Protein AF-A6DU16-F1 (afdb_monomer_lite)

Structure (mmCIF, N/CA/C/O backbone):
data_AF-A6DU16-F1
#
_entry.id   AF-A6DU16-F1
#
loop_
_atom_site.group_PDB
_atom_site.id
_atom_site.type_symbol
_atom_site.label_atom_id
_atom_site.label_alt_id
_atom_site.label_comp_id
_atom_site.label_asym_id
_atom_site.label_entity_id
_atom_site.label_seq_id
_atom_site.pdbx_PDB_ins_code
_atom_site.Cartn_x
_atom_site.Cartn_y
_atom_site.Cartn_z
_atom_site.occupancy
_atom_site.B_iso_or_equiv
_atom_site.auth_seq_id
_atom_site.auth_comp_id
_atom_site.auth_asym_id
_atom_site.auth_atom_id
_atom_site.pdbx_PDB_model_num
ATOM 1 N N . MET A 1 1 ? 32.401 -0.739 -15.423 1.00 53.38 1 MET A N 1
ATOM 2 C CA . MET A 1 1 ? 31.857 -2.117 -15.363 1.00 53.38 1 MET A CA 1
ATOM 3 C C . MET A 1 1 ? 31.224 -2.315 -13.993 1.00 53.38 1 MET A C 1
ATOM 5 O O . MET A 1 1 ? 31.842 -2.840 -13.084 1.00 53.38 1 MET A O 1
ATOM 9 N N . ASN A 1 2 ? 30.027 -1.773 -13.826 1.00 48.50 2 ASN A N 1
ATOM 10 C CA . ASN A 1 2 ? 29.313 -1.629 -12.552 1.00 48.50 2 ASN A CA 1
ATOM 11 C C . ASN A 1 2 ? 27.794 -1.776 -12.752 1.00 48.50 2 ASN A C 1
ATOM 13 O O . ASN A 1 2 ? 27.020 -1.659 -11.810 1.00 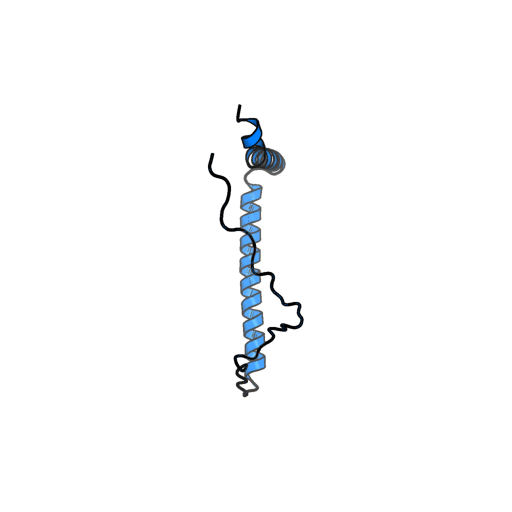48.50 2 ASN A O 1
ATOM 17 N N . THR A 1 3 ? 27.367 -2.093 -13.975 1.00 61.97 3 THR A N 1
ATOM 18 C CA . THR A 1 3 ? 25.968 -2.335 -14.312 1.00 61.97 3 THR A CA 1
ATOM 19 C C . THR A 1 3 ? 25.468 -3.635 -13.675 1.00 61.97 3 THR A C 1
ATOM 21 O O . THR A 1 3 ? 24.349 -3.671 -13.192 1.00 61.97 3 THR A O 1
ATOM 24 N N . THR A 1 4 ? 26.306 -4.670 -13.561 1.00 60.78 4 THR A N 1
ATOM 25 C CA . THR A 1 4 ? 25.942 -5.990 -13.006 1.00 60.78 4 THR A CA 1
ATOM 26 C C . THR A 1 4 ? 25.573 -5.987 -11.519 1.00 60.78 4 THR A C 1
ATOM 28 O O . THR A 1 4 ? 24.707 -6.758 -11.127 1.00 60.78 4 THR A O 1
ATOM 31 N N . LEU A 1 5 ? 26.155 -5.108 -10.694 1.00 62.31 5 LEU A N 1
ATOM 32 C CA . LEU A 1 5 ? 25.794 -5.000 -9.269 1.00 62.31 5 LEU A CA 1
ATOM 33 C C . LEU A 1 5 ? 24.516 -4.182 -9.042 1.00 62.31 5 LEU A C 1
ATOM 35 O O . LEU A 1 5 ? 23.770 -4.465 -8.110 1.00 62.31 5 LEU A O 1
ATOM 39 N N . ALA A 1 6 ? 24.235 -3.200 -9.905 1.00 62.38 6 ALA A N 1
ATOM 40 C CA . ALA A 1 6 ? 23.017 -2.399 -9.813 1.00 62.38 6 ALA A CA 1
ATOM 41 C C . ALA A 1 6 ? 21.750 -3.219 -10.115 1.00 62.38 6 ALA A C 1
ATOM 43 O O . ALA A 1 6 ? 20.686 -2.872 -9.615 1.00 62.38 6 ALA A O 1
ATOM 44 N N . PHE A 1 7 ? 21.854 -4.312 -10.884 1.00 62.69 7 PHE A N 1
ATOM 45 C CA . PHE A 1 7 ? 20.723 -5.190 -11.214 1.00 62.69 7 PHE A CA 1
ATOM 46 C C . PHE A 1 7 ? 20.270 -6.112 -10.067 1.00 62.69 7 PHE A C 1
ATOM 48 O O . PHE A 1 7 ? 19.114 -6.518 -10.068 1.00 62.69 7 PHE A O 1
ATOM 55 N N . LEU A 1 8 ? 21.106 -6.379 -9.055 1.00 67.69 8 LEU A N 1
ATOM 56 C CA . LEU A 1 8 ? 20.860 -7.407 -8.024 1.00 67.69 8 LEU A CA 1
ATOM 57 C C . LEU A 1 8 ? 19.964 -6.978 -6.843 1.00 67.69 8 LEU A C 1
ATOM 59 O O . LEU A 1 8 ? 20.040 -7.557 -5.763 1.00 67.69 8 LEU A O 1
ATOM 63 N N . GLY A 1 9 ? 19.094 -5.983 -7.005 1.00 75.69 9 GLY A N 1
ATOM 64 C CA . GLY A 1 9 ? 18.178 -5.635 -5.914 1.00 75.69 9 GLY A CA 1
ATOM 65 C C . GLY A 1 9 ? 16.973 -4.832 -6.355 1.00 75.69 9 GLY A C 1
ATOM 66 O O . GLY A 1 9 ? 15.843 -5.300 -6.285 1.00 75.69 9 GLY A O 1
ATOM 67 N N . THR A 1 10 ? 17.195 -3.614 -6.832 1.00 87.50 10 THR A N 1
ATOM 68 C CA . THR A 1 10 ? 16.101 -2.682 -7.136 1.00 87.50 10 THR A CA 1
ATOM 69 C C . THR A 1 10 ? 15.506 -2.853 -8.539 1.00 87.50 10 THR A C 1
ATOM 71 O O . THR A 1 10 ? 14.279 -2.845 -8.653 1.00 87.50 10 THR A O 1
ATOM 74 N N . PRO A 1 11 ? 16.299 -3.028 -9.617 1.00 88.88 11 PRO A N 1
ATOM 75 C CA . PRO A 1 11 ? 15.759 -3.097 -10.977 1.00 88.88 11 PRO A CA 1
ATOM 76 C C . PRO A 1 11 ? 14.901 -4.333 -11.223 1.00 88.88 11 PRO A C 1
ATOM 78 O O . PRO A 1 11 ? 13.869 -4.230 -11.878 1.00 88.88 11 PRO A O 1
ATOM 81 N N . GLU A 1 12 ? 15.293 -5.484 -10.677 1.00 87.44 12 GLU A N 1
ATOM 82 C CA . GLU A 1 12 ? 14.553 -6.735 -10.854 1.00 87.44 12 GLU A CA 1
ATOM 83 C C . GLU A 1 12 ? 13.190 -6.684 -10.155 1.00 87.44 12 GLU A C 1
ATOM 85 O O . GLU A 1 12 ? 12.168 -7.017 -10.757 1.00 87.44 12 GLU A O 1
ATOM 90 N N . ILE A 1 13 ? 13.138 -6.124 -8.940 1.00 91.38 13 ILE A N 1
ATOM 91 C CA . ILE A 1 13 ? 11.876 -5.855 -8.239 1.00 91.38 13 ILE A CA 1
ATOM 92 C C . ILE A 1 13 ? 11.002 -4.893 -9.050 1.00 91.38 13 ILE A C 1
ATOM 94 O O . ILE A 1 13 ? 9.808 -5.143 -9.208 1.00 91.38 13 ILE A O 1
ATOM 98 N N . ILE A 1 14 ? 11.572 -3.817 -9.601 1.00 92.75 14 ILE A N 1
ATOM 99 C CA . ILE A 1 14 ? 10.825 -2.877 -10.450 1.00 92.75 14 ILE A CA 1
ATOM 100 C C . ILE A 1 14 ? 10.263 -3.591 -11.685 1.00 92.75 14 ILE A C 1
ATOM 102 O O . ILE A 1 14 ? 9.099 -3.383 -12.018 1.00 92.75 14 ILE A O 1
ATOM 106 N N . MET A 1 15 ? 11.041 -4.464 -12.329 1.00 93.00 15 MET A N 1
ATOM 107 C CA . MET A 1 15 ? 10.601 -5.224 -13.501 1.00 93.00 15 MET A CA 1
ATOM 108 C C . MET A 1 15 ? 9.416 -6.143 -13.167 1.00 93.00 15 MET A C 1
ATOM 110 O O . MET A 1 15 ? 8.424 -6.166 -13.899 1.00 93.00 15 MET A O 1
ATOM 114 N N . ILE A 1 16 ? 9.477 -6.840 -12.026 1.00 93.12 16 ILE A N 1
ATOM 115 C CA . ILE A 1 16 ? 8.387 -7.696 -11.531 1.00 93.12 16 ILE A CA 1
ATOM 116 C C . ILE A 1 16 ? 7.147 -6.857 -11.216 1.00 93.12 16 ILE A C 1
ATOM 118 O O . ILE A 1 16 ? 6.044 -7.201 -11.641 1.00 93.12 16 ILE A O 1
ATOM 122 N N . VAL A 1 17 ? 7.313 -5.734 -10.513 1.00 93.44 17 VAL A N 1
ATOM 123 C CA . VAL A 1 17 ? 6.208 -4.820 -10.201 1.00 93.44 17 VAL A CA 1
ATOM 124 C C . VAL A 1 17 ? 5.561 -4.322 -11.489 1.00 93.44 17 VAL A C 1
ATOM 126 O O . VAL A 1 17 ? 4.341 -4.376 -11.600 1.00 93.44 17 VAL A O 1
ATOM 129 N N . VAL A 1 18 ? 6.338 -3.910 -12.491 1.00 94.94 18 VAL A N 1
ATOM 130 C CA . VAL A 1 18 ? 5.806 -3.480 -13.791 1.00 94.94 18 VAL A CA 1
ATOM 131 C C . VAL A 1 18 ? 5.037 -4.613 -14.477 1.00 94.94 18 VAL A C 1
ATOM 133 O O . VAL A 1 18 ? 3.923 -4.376 -14.938 1.00 94.94 18 VAL A O 1
ATOM 136 N N . ALA A 1 19 ? 5.556 -5.844 -14.492 1.00 95.06 19 ALA A N 1
ATOM 137 C CA . ALA A 1 19 ? 4.853 -6.991 -15.073 1.00 95.06 19 ALA A CA 1
ATOM 138 C C . ALA A 1 19 ? 3.501 -7.258 -14.380 1.00 95.06 19 ALA A C 1
ATOM 140 O O . ALA A 1 19 ? 2.471 -7.402 -15.040 1.00 95.06 19 ALA A O 1
ATOM 141 N N . VAL A 1 20 ? 3.475 -7.236 -13.045 1.00 95.31 20 VAL A N 1
ATOM 142 C CA . VAL A 1 20 ? 2.250 -7.374 -12.240 1.00 95.31 20 VAL A CA 1
ATOM 143 C C . VAL A 1 20 ? 1.287 -6.211 -12.505 1.00 95.31 20 VAL A C 1
ATOM 145 O O . VAL A 1 20 ? 0.082 -6.417 -12.657 1.00 95.31 20 VAL A O 1
ATOM 148 N N . LEU A 1 21 ? 1.800 -4.985 -12.620 1.00 94.94 21 LEU A N 1
ATOM 149 C CA . LEU A 1 21 ? 1.010 -3.797 -12.937 1.00 94.94 21 LEU A CA 1
ATOM 150 C C . LEU A 1 21 ? 0.435 -3.816 -14.354 1.00 94.94 21 LEU A C 1
ATOM 152 O O . LEU A 1 21 ? -0.603 -3.199 -14.563 1.00 94.94 21 LEU A O 1
ATOM 156 N N . LEU A 1 22 ? 1.051 -4.501 -15.317 1.00 95.25 22 LEU A N 1
ATOM 157 C CA . LEU A 1 22 ? 0.466 -4.675 -16.649 1.00 95.25 22 LEU A CA 1
ATOM 158 C C . LEU A 1 22 ? -0.720 -5.647 -16.619 1.00 95.25 22 LEU A C 1
ATOM 160 O O . LEU A 1 22 ? -1.725 -5.394 -17.276 1.00 95.25 22 LEU A O 1
ATOM 164 N N . ILE A 1 23 ? -0.631 -6.716 -15.822 1.00 95.44 23 ILE A N 1
ATOM 165 C CA . ILE A 1 23 ? -1.703 -7.714 -15.686 1.00 95.44 23 ILE A CA 1
ATOM 166 C C . ILE A 1 23 ? -2.884 -7.143 -14.893 1.00 95.44 23 ILE A C 1
ATOM 168 O O . ILE A 1 23 ? -4.033 -7.227 -15.323 1.00 95.44 23 ILE A O 1
ATOM 172 N N . PHE A 1 24 ? -2.615 -6.553 -13.727 1.00 94.00 24 PHE A N 1
ATOM 173 C CA . PHE A 1 24 ? -3.664 -6.064 -12.829 1.00 94.00 24 PHE A CA 1
ATOM 174 C C . PHE A 1 24 ? -4.034 -4.595 -13.069 1.00 94.00 24 PHE A C 1
ATOM 176 O O . PHE A 1 24 ? -5.145 -4.174 -12.749 1.00 94.00 24 PHE A O 1
ATOM 183 N N . GLY A 1 25 ? -3.137 -3.797 -13.638 1.00 93.19 25 GLY A N 1
ATOM 184 C CA . GLY A 1 25 ? -3.312 -2.362 -13.850 1.00 93.19 25 GLY A CA 1
ATOM 185 C C . GLY A 1 25 ? -2.810 -1.497 -12.677 1.00 93.19 25 GLY A C 1
ATOM 186 O O . GLY A 1 25 ? -2.991 -1.851 -11.506 1.00 93.19 25 GLY A O 1
ATOM 187 N N . PRO A 1 26 ? -2.288 -0.281 -12.947 1.00 92.25 26 PRO A N 1
ATOM 188 C CA . PRO A 1 26 ? -1.755 0.630 -11.924 1.00 92.25 26 PRO A CA 1
ATOM 189 C C . PRO A 1 26 ? -2.810 1.139 -10.939 1.00 92.25 26 PRO A C 1
ATOM 191 O O . PRO A 1 26 ? -2.477 1.582 -9.845 1.00 92.25 26 PRO A O 1
ATOM 194 N N . LYS A 1 27 ? -4.097 1.065 -11.298 1.00 94.12 27 LYS A N 1
ATOM 195 C CA . LYS A 1 27 ? -5.203 1.478 -10.424 1.00 94.12 27 LYS A CA 1
ATOM 196 C C . LYS A 1 27 ? -5.558 0.426 -9.368 1.00 94.12 27 LYS A C 1
ATOM 198 O O . LYS A 1 27 ? -6.146 0.793 -8.354 1.00 94.12 27 LYS A O 1
ATOM 203 N N . LYS A 1 28 ? -5.210 -0.855 -9.564 1.00 92.81 28 LYS A N 1
ATOM 204 C CA . LYS A 1 28 ? -5.595 -1.926 -8.629 1.00 92.81 28 LYS A CA 1
ATOM 205 C C . LYS A 1 28 ? -4.781 -1.909 -7.344 1.00 92.81 28 LYS A C 1
ATOM 207 O O . LYS A 1 28 ? -5.380 -1.969 -6.280 1.00 92.81 28 LYS A O 1
ATOM 212 N N . ILE A 1 29 ? -3.466 -1.719 -7.410 1.00 93.25 29 ILE A N 1
ATOM 213 C CA . ILE A 1 29 ? -2.614 -1.626 -6.211 1.00 93.25 29 ILE A CA 1
ATOM 214 C C . ILE A 1 29 ? -3.092 -0.550 -5.212 1.00 93.25 29 ILE A C 1
ATOM 216 O O . ILE A 1 29 ? -3.342 -0.899 -4.057 1.00 93.25 29 ILE A O 1
ATOM 220 N N . PRO A 1 30 ? -3.307 0.727 -5.599 1.00 91.31 30 PRO A N 1
ATOM 221 C CA . PRO A 1 30 ? -3.788 1.741 -4.662 1.00 91.31 30 PRO A CA 1
ATOM 222 C C . PRO A 1 30 ? -5.227 1.481 -4.207 1.00 91.31 30 PRO A C 1
ATOM 224 O O . PRO A 1 30 ? -5.582 1.829 -3.083 1.00 91.31 30 PRO A O 1
ATOM 227 N 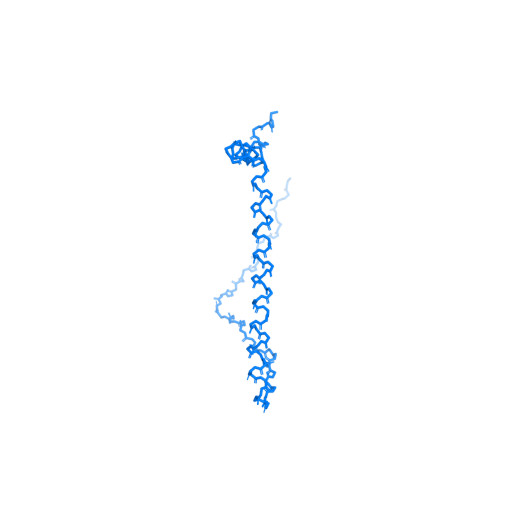N . GLN A 1 31 ? -6.063 0.859 -5.044 1.00 94.69 31 GLN A N 1
ATOM 228 C CA . GLN A 1 31 ? -7.419 0.470 -4.662 1.00 94.69 31 GLN A CA 1
ATOM 229 C C . GLN A 1 31 ? -7.403 -0.605 -3.562 1.00 94.69 31 GLN A C 1
ATOM 231 O O . GLN A 1 31 ? -8.089 -0.435 -2.554 1.00 94.69 31 GLN A O 1
ATOM 236 N N . LEU A 1 32 ? -6.581 -1.649 -3.719 1.00 94.75 32 LEU A N 1
ATOM 237 C CA . LEU A 1 32 ? -6.387 -2.713 -2.729 1.00 94.75 32 LEU A CA 1
ATOM 238 C C . LEU A 1 32 ? -5.762 -2.173 -1.438 1.00 94.75 32 LEU A C 1
ATOM 240 O O . LEU A 1 32 ? -6.223 -2.495 -0.346 1.00 94.75 32 LEU A O 1
ATOM 244 N N . ALA A 1 33 ? -4.753 -1.304 -1.543 1.00 95.38 33 ALA A N 1
ATOM 245 C CA . ALA A 1 33 ? -4.135 -0.678 -0.377 1.00 95.38 33 ALA A CA 1
ATOM 246 C C . ALA A 1 33 ? -5.145 0.169 0.417 1.00 95.38 33 ALA A C 1
ATOM 248 O O . ALA A 1 33 ? -5.177 0.108 1.645 1.00 95.38 33 ALA A O 1
ATOM 249 N N . ARG A 1 34 ? -6.016 0.921 -0.273 1.00 96.69 34 ARG A N 1
ATOM 250 C CA . ARG A 1 34 ? -7.080 1.705 0.373 1.00 96.69 34 ARG A CA 1
ATOM 251 C C . ARG A 1 34 ? -8.114 0.816 1.062 1.00 96.69 34 ARG A C 1
ATOM 253 O O . ARG A 1 34 ? -8.505 1.139 2.180 1.00 96.69 34 ARG A O 1
ATOM 260 N N . SER A 1 35 ? -8.562 -0.275 0.436 1.00 96.25 35 SER A N 1
ATOM 261 C CA . SER A 1 35 ? -9.527 -1.189 1.068 1.00 96.25 35 SER A CA 1
ATOM 262 C C . SER A 1 35 ? -8.918 -1.926 2.260 1.00 96.25 35 SER A C 1
ATOM 264 O O . SER A 1 35 ? -9.550 -2.002 3.308 1.00 96.25 35 SER A O 1
ATOM 266 N N . LEU A 1 36 ? -7.674 -2.395 2.136 1.00 97.50 36 LEU A N 1
ATOM 267 C CA . LEU A 1 36 ? -6.953 -3.050 3.227 1.00 97.50 36 LEU A CA 1
ATOM 268 C C . LEU A 1 36 ? -6.676 -2.081 4.384 1.00 97.50 36 LEU A C 1
ATOM 270 O O . LEU A 1 36 ? -6.790 -2.460 5.544 1.00 97.50 36 LEU A O 1
ATOM 274 N N . GLY A 1 37 ? -6.360 -0.819 4.083 1.00 96.44 37 GLY A N 1
ATOM 275 C CA . GLY A 1 37 ? -6.160 0.221 5.092 1.00 96.44 37 GLY A CA 1
ATOM 276 C C . GLY A 1 37 ? -7.430 0.530 5.885 1.00 96.44 37 GLY A C 1
ATOM 277 O O . GLY A 1 37 ? -7.366 0.655 7.107 1.00 96.44 37 GLY A O 1
ATOM 278 N N . LYS A 1 38 ? -8.586 0.597 5.211 1.00 97.31 38 LYS A N 1
ATOM 279 C CA . LYS A 1 38 ? -9.891 0.731 5.879 1.00 97.31 38 LYS A CA 1
ATOM 280 C C . LYS A 1 38 ? -10.189 -0.474 6.765 1.0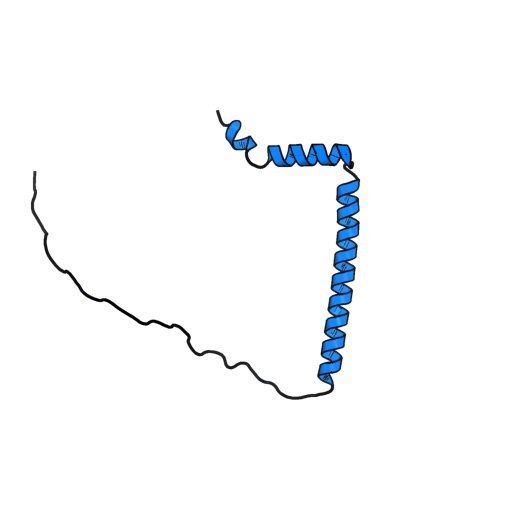0 97.31 38 LYS A C 1
ATOM 282 O O . LYS A 1 38 ? -10.447 -0.289 7.947 1.00 97.31 38 LYS A O 1
ATOM 287 N N . ALA A 1 39 ? -10.025 -1.685 6.230 1.00 97.38 39 ALA A N 1
ATOM 288 C CA . ALA A 1 39 ? -10.220 -2.917 6.990 1.00 97.38 39 ALA A CA 1
ATOM 289 C C . ALA A 1 39 ? -9.313 -2.979 8.229 1.00 97.38 39 ALA A C 1
ATOM 291 O O . ALA A 1 39 ? -9.779 -3.305 9.312 1.00 97.38 39 ALA A O 1
ATOM 292 N N . LYS A 1 40 ? -8.031 -2.601 8.107 1.00 97.50 40 LYS A N 1
ATOM 293 C CA . LYS A 1 40 ? -7.100 -2.541 9.244 1.00 97.50 40 LYS A CA 1
ATOM 294 C C . LYS A 1 40 ? -7.543 -1.523 10.299 1.00 97.50 40 LYS A C 1
ATOM 296 O O . LYS A 1 40 ? -7.401 -1.790 11.487 1.00 97.50 40 LYS A O 1
ATOM 301 N N . ARG A 1 41 ? -8.046 -0.357 9.880 1.00 96.94 41 ARG A N 1
ATOM 302 C CA . ARG A 1 41 ? -8.547 0.676 10.796 1.00 96.94 41 ARG A CA 1
ATOM 303 C C . ARG A 1 41 ? -9.767 0.182 11.568 1.00 96.94 41 ARG A C 1
ATOM 305 O O . ARG A 1 41 ? -9.745 0.241 12.788 1.00 96.94 41 ARG A O 1
ATOM 312 N N . GLU A 1 42 ? -10.773 -0.328 10.863 1.00 97.19 42 GLU A N 1
ATOM 313 C CA . GLU A 1 42 ? -12.001 -0.859 11.468 1.00 97.19 42 GLU A CA 1
ATOM 314 C C . GLU A 1 42 ? -11.696 -2.053 12.383 1.00 97.19 42 GLU A C 1
ATOM 316 O O . GLU A 1 42 ? -12.215 -2.136 13.491 1.00 97.19 42 GLU A O 1
ATOM 321 N N . PHE A 1 43 ? -10.781 -2.936 11.969 1.00 97.00 43 PHE A N 1
ATOM 322 C CA . PHE A 1 43 ? -10.319 -4.052 12.793 1.00 97.00 43 PHE A CA 1
ATOM 323 C C . PHE A 1 43 ? -9.629 -3.581 14.079 1.00 97.00 43 PHE A C 1
ATOM 325 O O . PHE A 1 43 ? -9.895 -4.120 15.149 1.00 97.00 43 PHE A O 1
ATOM 332 N N . ASN A 1 44 ? -8.756 -2.573 13.992 1.00 96.31 44 ASN A N 1
ATOM 333 C CA . ASN A 1 44 ? -8.101 -2.009 15.170 1.00 96.31 44 ASN A CA 1
ATOM 334 C C . ASN A 1 44 ? -9.102 -1.324 16.108 1.00 96.31 44 ASN A C 1
ATOM 336 O O . ASN A 1 44 ? -8.981 -1.478 17.315 1.00 96.31 44 ASN A O 1
ATOM 340 N N . GLU A 1 45 ? -10.079 -0.599 15.567 1.00 96.25 45 GLU A N 1
ATOM 341 C CA . GLU A 1 45 ? -11.123 0.078 16.344 1.00 96.25 45 GLU A CA 1
ATOM 342 C C . GLU A 1 45 ? -12.016 -0.931 17.078 1.00 96.25 45 GLU A C 1
ATOM 344 O O . GLU A 1 45 ? -12.223 -0.809 18.283 1.00 96.25 45 GLU A O 1
ATOM 349 N N . ALA A 1 46 ? -12.441 -1.995 16.391 1.00 95.75 46 ALA A N 1
ATOM 350 C CA . ALA A 1 46 ? -13.176 -3.097 17.005 1.00 95.75 46 ALA A CA 1
ATOM 351 C C . ALA A 1 46 ? -12.344 -3.832 18.068 1.00 95.75 46 ALA A C 1
ATOM 353 O O . ALA A 1 46 ? -12.868 -4.206 19.113 1.00 95.75 46 ALA A O 1
ATOM 354 N N . LYS A 1 47 ? -11.041 -4.020 17.823 1.00 95.31 47 LYS A N 1
ATOM 355 C CA . LYS A 1 47 ? -10.129 -4.637 18.792 1.00 95.31 47 LYS A CA 1
ATOM 356 C C . LYS A 1 47 ? -9.967 -3.778 20.047 1.00 95.31 47 LYS A C 1
ATOM 358 O O . LYS A 1 47 ? -9.981 -4.326 21.141 1.00 95.31 47 LYS A O 1
ATOM 363 N N . SER A 1 48 ? -9.818 -2.462 19.894 1.00 93.31 48 SER A N 1
ATOM 364 C CA . SER A 1 48 ? -9.759 -1.527 21.022 1.00 93.31 48 SER A CA 1
ATOM 365 C C . SER A 1 48 ? -11.048 -1.558 21.834 1.00 93.31 48 SER A C 1
ATOM 367 O O . SER A 1 48 ? -10.981 -1.804 23.027 1.00 93.31 48 SER A O 1
ATOM 369 N N . ALA A 1 49 ? -12.208 -1.448 21.181 1.00 91.62 49 ALA A N 1
ATOM 370 C CA . ALA A 1 49 ? -13.498 -1.518 21.865 1.00 91.62 49 ALA A CA 1
ATOM 371 C C . ALA A 1 49 ? -13.720 -2.859 22.590 1.00 91.62 49 ALA A C 1
ATOM 373 O O . ALA A 1 49 ? -14.322 -2.890 23.657 1.00 91.62 49 ALA A O 1
ATOM 374 N N . PHE A 1 50 ? -13.235 -3.969 22.023 1.00 91.81 50 PHE A N 1
ATOM 375 C CA . PHE A 1 50 ? -13.290 -5.273 22.681 1.00 91.81 50 PHE A CA 1
ATOM 376 C C . PHE A 1 50 ? -12.403 -5.327 23.928 1.00 91.81 50 PHE A C 1
ATOM 378 O O . PHE A 1 50 ? -12.847 -5.832 24.949 1.00 91.81 50 PHE A O 1
ATOM 385 N N . ASN A 1 51 ? -11.177 -4.804 23.861 1.00 89.44 51 ASN A N 1
ATOM 386 C CA . ASN A 1 51 ? -10.297 -4.747 25.029 1.00 89.44 51 ASN A CA 1
ATOM 387 C C . ASN A 1 51 ? -10.888 -3.854 26.128 1.00 89.44 51 ASN A C 1
ATOM 389 O O . ASN A 1 51 ? -10.932 -4.282 27.271 1.00 89.44 51 ASN A O 1
ATOM 393 N N . ASP A 1 52 ? -11.412 -2.678 25.772 1.00 85.94 52 ASP A N 1
ATOM 394 C CA . ASP A 1 52 ? -12.035 -1.762 26.735 1.00 85.94 52 ASP A CA 1
ATOM 395 C C . ASP A 1 52 ? -13.252 -2.420 27.418 1.00 85.94 52 ASP A C 1
ATOM 397 O O . ASP A 1 52 ? -13.427 -2.305 28.626 1.00 85.94 52 ASP A O 1
ATOM 401 N N . ALA A 1 53 ? -14.064 -3.177 26.668 1.00 80.75 53 ALA A N 1
ATOM 402 C CA . ALA A 1 53 ? -15.193 -3.921 27.229 1.00 80.75 53 ALA A CA 1
ATOM 403 C C . ALA A 1 53 ? -14.759 -5.078 28.1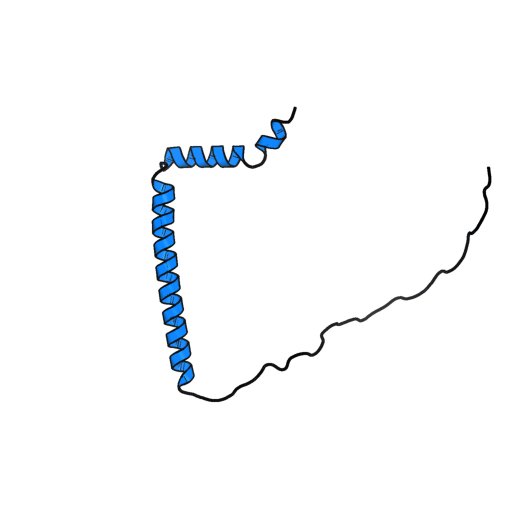46 1.00 80.75 53 ALA A C 1
ATOM 405 O O . ALA A 1 53 ? -15.430 -5.362 29.135 1.00 80.75 53 ALA A O 1
ATOM 406 N N . VAL A 1 54 ? -13.650 -5.752 27.831 1.00 77.81 54 VAL A N 1
ATOM 407 C CA . VAL A 1 54 ? -13.088 -6.811 28.683 1.00 77.81 54 VAL A CA 1
ATOM 408 C C . VAL A 1 54 ? -12.504 -6.218 29.971 1.00 77.81 54 VAL A C 1
ATOM 410 O O . VAL A 1 54 ? -12.758 -6.757 31.047 1.00 77.81 54 VAL A O 1
ATOM 413 N N . ASP A 1 55 ? -11.813 -5.081 29.883 1.00 71.38 55 ASP A N 1
ATOM 414 C CA . ASP A 1 55 ? -11.248 -4.378 31.041 1.00 71.38 55 ASP A CA 1
ATOM 415 C C . ASP A 1 55 ? -12.355 -3.785 31.949 1.00 71.38 55 ASP A C 1
ATOM 417 O O . ASP A 1 55 ? -12.233 -3.786 33.178 1.00 71.38 55 ASP A O 1
ATOM 421 N N . GLU A 1 56 ? -13.477 -3.323 31.380 1.00 64.81 56 GLU A N 1
ATOM 422 C CA . GLU A 1 56 ? -14.637 -2.833 32.145 1.00 64.81 56 GLU A CA 1
ATOM 423 C C . GLU A 1 56 ? -15.399 -3.948 32.886 1.00 64.81 56 GLU A C 1
ATOM 425 O O . GLU A 1 56 ? -15.949 -3.699 33.967 1.00 64.81 56 GLU A O 1
ATOM 430 N N . GLU A 1 57 ? -15.422 -5.178 32.359 1.00 59.47 57 GLU A N 1
ATOM 431 C CA . GLU A 1 57 ? -15.999 -6.329 33.070 1.00 59.47 57 GLU A CA 1
ATOM 432 C C . GLU A 1 57 ? -15.082 -6.855 34.187 1.00 59.47 57 GLU A C 1
ATOM 434 O O . GLU A 1 57 ? -15.587 -7.341 35.202 1.00 59.47 57 GLU A O 1
ATOM 439 N N . GLU A 1 58 ? -13.762 -6.675 34.075 1.00 58.03 58 GLU A N 1
ATOM 440 C CA . GLU A 1 58 ? -12.799 -7.006 35.137 1.00 58.03 58 GLU A CA 1
ATOM 441 C C . GLU A 1 58 ? -12.773 -5.939 36.260 1.00 58.03 58 GLU A C 1
ATOM 443 O O . GLU A 1 58 ? -12.561 -6.255 37.431 1.00 58.03 58 GLU A O 1
ATOM 448 N N . SER A 1 59 ? -13.103 -4.675 35.957 1.00 56.47 59 SER A N 1
ATOM 449 C CA . SER A 1 59 ? -13.080 -3.559 36.925 1.00 56.47 59 SER A CA 1
ATOM 450 C C . SER A 1 59 ? -14.251 -3.531 37.932 1.00 56.47 59 SER A C 1
ATOM 452 O O . SER A 1 59 ? -14.232 -2.737 38.877 1.00 56.47 59 SER A O 1
ATOM 454 N N . LYS A 1 60 ? -15.257 -4.415 37.818 1.00 54.25 60 LYS A N 1
ATOM 455 C CA . LYS A 1 60 ? -16.296 -4.577 38.864 1.00 54.25 60 LYS A CA 1
ATOM 456 C C . LYS A 1 60 ? -15.871 -5.441 40.057 1.00 54.25 60 LYS A C 1
ATOM 458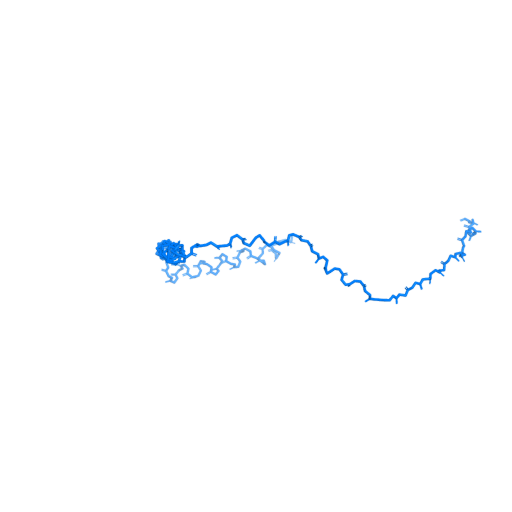 O O . LYS A 1 60 ? -16.619 -5.501 41.035 1.00 54.25 60 LYS A O 1
ATOM 463 N N . GLU A 1 61 ? -14.677 -6.027 40.029 1.00 52.75 61 GLU A N 1
ATOM 464 C CA . GLU A 1 61 ? -14.060 -6.690 41.180 1.00 52.75 61 GLU A CA 1
ATOM 465 C C . GLU A 1 61 ? -12.699 -6.051 41.513 1.00 52.75 61 GLU A C 1
ATOM 467 O O . GLU A 1 61 ? -11.639 -6.556 41.162 1.00 52.75 61 GLU A O 1
ATOM 472 N N . GLU A 1 62 ? -12.693 -4.929 42.235 1.00 51.41 62 GLU A N 1
ATOM 473 C CA . GLU A 1 62 ? -11.470 -4.437 42.890 1.00 51.41 62 GLU A CA 1
ATOM 474 C C . GLU A 1 62 ? -11.353 -4.968 44.337 1.00 51.41 62 GLU A C 1
ATOM 476 O O . GLU A 1 62 ? -12.387 -5.222 44.964 1.00 51.41 62 GLU A O 1
ATOM 481 N N . PRO A 1 63 ? -10.151 -5.042 44.965 1.00 58.16 63 PRO A N 1
ATOM 482 C CA . PRO A 1 63 ? -8.828 -4.646 44.464 1.00 58.16 63 PRO A CA 1
ATOM 483 C C . PRO A 1 63 ? -7.725 -5.703 44.708 1.00 58.16 63 PRO A C 1
ATOM 485 O O . PRO A 1 63 ? -7.744 -6.424 45.706 1.00 58.16 63 PRO A O 1
ATOM 488 N N . LYS A 1 64 ? -6.643 -5.680 43.916 1.00 45.12 64 LYS A N 1
ATOM 489 C CA . LYS A 1 64 ? -5.275 -5.818 44.460 1.00 45.12 64 LYS A CA 1
ATOM 490 C C . LYS A 1 64 ? -4.215 -5.413 43.443 1.00 45.12 64 LYS A C 1
ATOM 492 O O . LYS A 1 64 ? -3.821 -6.158 42.557 1.00 45.12 64 LYS A O 1
ATOM 497 N N . LYS A 1 65 ? -3.672 -4.228 43.700 1.00 56.72 65 LYS A N 1
ATOM 498 C CA . LYS A 1 65 ? -2.311 -3.823 43.367 1.00 56.72 65 LYS A CA 1
ATOM 499 C C . LYS A 1 65 ? -1.338 -4.949 43.742 1.00 56.72 65 LYS A C 1
ATOM 501 O O . LYS A 1 65 ? -0.994 -5.098 44.913 1.00 56.72 65 LYS A O 1
ATOM 506 N N . ILE A 1 66 ? -0.885 -5.721 42.762 1.00 48.28 66 ILE A N 1
ATOM 507 C CA . ILE A 1 66 ? 0.341 -6.508 42.877 1.00 48.28 66 ILE A CA 1
ATOM 508 C C . ILE A 1 66 ? 1.338 -5.811 41.964 1.00 48.28 66 ILE A C 1
ATOM 510 O O . ILE A 1 66 ? 1.319 -5.968 40.748 1.00 48.28 66 ILE A O 1
ATOM 514 N N . ALA A 1 67 ? 2.159 -4.953 42.566 1.00 62.56 67 ALA A N 1
ATOM 515 C CA . ALA A 1 67 ? 3.367 -4.488 41.911 1.00 62.56 67 ALA A CA 1
ATOM 516 C C . ALA A 1 67 ? 4.236 -5.726 41.631 1.00 62.56 67 ALA A C 1
ATOM 518 O O . ALA A 1 67 ? 4.464 -6.494 42.570 1.00 62.56 67 ALA A O 1
ATOM 519 N N . PRO A 1 68 ? 4.719 -5.955 40.399 1.00 63.75 68 PRO A N 1
ATOM 520 C CA . PRO A 1 68 ? 5.797 -6.908 40.214 1.00 63.75 68 PRO A CA 1
ATOM 521 C C . PRO A 1 68 ? 7.017 -6.367 40.981 1.00 63.75 68 PRO A C 1
ATOM 523 O O . PRO A 1 68 ? 7.390 -5.207 40.771 1.00 63.75 68 PRO A O 1
ATOM 526 N N . PRO A 1 69 ? 7.603 -7.140 41.914 1.00 52.03 69 PRO A N 1
ATOM 527 C CA . PRO A 1 69 ? 8.872 -6.773 42.515 1.00 52.03 69 PRO A CA 1
ATOM 528 C C . PRO A 1 69 ? 9.896 -6.658 41.387 1.00 52.03 69 PRO A C 1
ATOM 530 O O . PRO A 1 69 ? 10.081 -7.578 40.590 1.00 52.03 69 PRO A O 1
ATOM 533 N N . ALA A 1 70 ? 10.497 -5.479 41.289 1.00 55.66 70 ALA A N 1
ATOM 534 C CA . ALA A 1 70 ? 11.711 -5.302 40.529 1.00 55.66 70 ALA A CA 1
ATOM 535 C C . ALA A 1 70 ? 12.804 -6.181 41.155 1.00 55.66 70 ALA A C 1
ATOM 537 O O . ALA A 1 70 ? 12.977 -6.156 42.370 1.00 55.66 70 ALA A O 1
ATOM 538 N N . GLU A 1 71 ? 13.517 -6.882 40.272 1.00 56.19 71 GLU A N 1
ATOM 539 C CA . GLU A 1 71 ? 14.878 -7.405 40.435 1.00 56.19 71 GLU A CA 1
ATOM 540 C C . GLU A 1 71 ? 15.059 -8.624 41.353 1.00 56.19 71 GLU A C 1
ATOM 542 O O . GLU A 1 71 ? 15.013 -8.513 42.567 1.00 56.19 71 GLU A O 1
ATOM 547 N N . GLU A 1 72 ? 15.370 -9.776 40.741 1.00 47.72 72 GLU A N 1
ATOM 548 C CA . GLU A 1 72 ? 16.434 -10.673 41.214 1.00 47.72 72 GLU A CA 1
ATOM 549 C C . GLU A 1 72 ? 16.913 -11.596 40.069 1.00 47.72 72 GLU A C 1
ATOM 551 O O . GLU A 1 72 ? 16.166 -12.400 39.514 1.00 47.72 72 GLU A O 1
ATOM 556 N N . ASP A 1 73 ? 18.164 -11.354 39.672 1.00 45.72 73 ASP A N 1
ATOM 557 C CA . ASP A 1 73 ? 19.178 -12.261 39.123 1.00 45.72 73 ASP A CA 1
ATOM 558 C C . ASP A 1 73 ? 18.774 -13.627 38.534 1.00 45.72 73 ASP A C 1
ATOM 560 O O . ASP A 1 73 ? 18.473 -14.584 39.244 1.00 45.72 73 ASP A O 1
ATOM 564 N N . ILE A 1 74 ? 19.010 -13.774 37.225 1.00 39.91 74 ILE A N 1
ATOM 565 C CA . ILE A 1 74 ? 19.543 -15.017 36.645 1.00 39.91 74 ILE A CA 1
ATOM 566 C C . ILE A 1 74 ? 20.684 -14.695 35.671 1.00 39.91 74 ILE A C 1
ATOM 568 O O . ILE A 1 74 ? 20.597 -14.917 34.464 1.00 39.91 74 ILE A O 1
ATOM 572 N N . VAL A 1 75 ? 21.796 -14.189 36.206 1.00 51.69 75 VAL A N 1
ATOM 573 C CA . VAL A 1 75 ? 23.111 -14.520 35.649 1.00 51.69 75 VAL A CA 1
ATOM 574 C C . VAL A 1 75 ? 23.503 -15.869 36.246 1.00 51.69 75 VAL A C 1
ATOM 5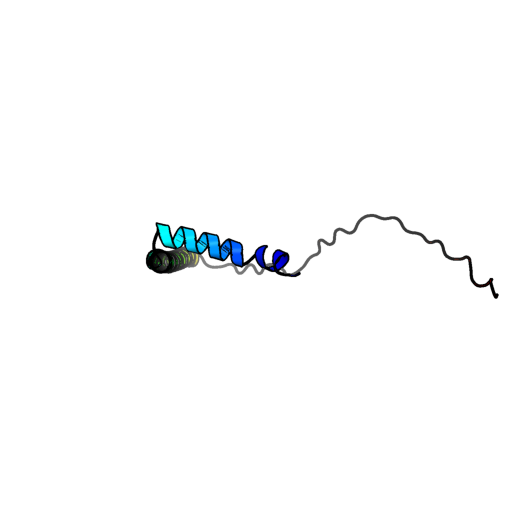76 O O . VAL A 1 75 ? 24.072 -15.950 37.329 1.00 51.69 75 VAL A O 1
ATOM 579 N N . THR A 1 76 ? 23.168 -16.960 35.559 1.00 40.38 76 THR A N 1
ATOM 580 C CA . THR A 1 76 ? 23.816 -18.250 35.821 1.00 40.38 76 THR A CA 1
ATOM 581 C C . THR A 1 76 ? 25.179 -18.241 35.144 1.00 40.38 76 THR A C 1
ATOM 583 O O . THR A 1 76 ? 25.310 -18.620 33.979 1.00 40.38 76 THR A O 1
ATOM 586 N N . ASP A 1 77 ? 26.168 -17.764 35.894 1.00 49.56 77 ASP A N 1
ATOM 587 C CA . ASP A 1 77 ? 27.584 -18.065 35.718 1.00 49.56 77 ASP A CA 1
ATOM 588 C C . ASP A 1 77 ? 27.913 -19.294 36.588 1.00 49.56 77 ASP A C 1
ATOM 590 O O . ASP A 1 77 ? 27.835 -19.240 37.811 1.00 49.56 77 ASP A O 1
ATOM 594 N N . GLU A 1 78 ? 28.193 -20.427 35.947 1.00 45.28 78 GLU A N 1
ATOM 595 C CA . GLU A 1 78 ? 29.012 -21.549 36.432 1.00 45.28 78 GLU A CA 1
ATOM 596 C C . GLU A 1 78 ? 29.334 -22.365 35.163 1.00 45.28 78 GLU A C 1
ATOM 598 O O . GLU A 1 78 ? 28.427 -22.784 34.450 1.00 45.28 78 GLU A O 1
ATOM 603 N N . LYS A 1 79 ? 30.574 -22.659 34.761 1.00 38.03 79 LYS A N 1
ATOM 604 C CA . LYS A 1 79 ? 31.752 -23.055 35.539 1.00 38.03 79 LYS A CA 1
ATOM 605 C C . LYS A 1 79 ? 32.961 -23.214 34.568 1.00 38.03 79 LYS A C 1
ATOM 607 O O . LYS A 1 79 ? 32.777 -23.134 33.357 1.00 38.03 79 LYS A O 1
ATOM 612 N N . PRO A 1 80 ? 34.193 -23.499 35.030 1.00 45.72 80 PRO A N 1
ATOM 613 C CA . PRO A 1 80 ? 35.372 -22.649 34.893 1.00 45.72 80 PRO A CA 1
ATOM 614 C C . PRO A 1 80 ? 36.464 -23.292 34.013 1.00 45.72 80 PRO A C 1
ATOM 616 O O . PRO A 1 80 ? 36.414 -24.479 33.712 1.00 45.72 80 PRO A O 1
ATOM 619 N N . THR A 1 81 ? 37.529 -22.559 33.691 1.00 39.81 81 THR A N 1
ATOM 620 C CA . THR A 1 81 ? 38.916 -23.026 33.899 1.00 39.81 81 THR A CA 1
ATOM 621 C C . THR A 1 81 ? 39.841 -21.825 33.772 1.00 39.81 81 THR A C 1
ATOM 623 O O . THR A 1 81 ? 39.896 -21.147 32.752 1.00 39.81 81 THR A O 1
ATOM 626 N N . ALA A 1 82 ? 40.522 -21.557 34.878 1.00 48.03 82 ALA A N 1
ATOM 627 C CA . ALA A 1 82 ? 41.545 -20.549 35.038 1.00 48.03 82 ALA A CA 1
ATOM 628 C C . ALA A 1 82 ? 42.899 -21.013 34.472 1.00 48.03 82 ALA A C 1
ATOM 630 O O . ALA A 1 82 ? 43.125 -22.210 34.296 1.00 48.03 82 ALA A O 1
ATOM 631 N N . LYS A 1 83 ? 43.819 -20.039 34.435 1.00 45.78 83 LYS A N 1
ATOM 632 C CA . LYS A 1 83 ? 45.261 -20.154 34.728 1.00 45.78 83 LYS A CA 1
ATOM 633 C C . LYS A 1 83 ? 46.177 -20.179 33.487 1.00 45.78 83 LYS A C 1
ATOM 635 O O . LYS A 1 83 ? 46.245 -21.170 32.781 1.00 45.78 83 LYS A O 1
ATOM 640 N N . GLU A 1 84 ? 46.713 -19.030 33.061 1.00 49.69 84 GLU A N 1
ATOM 641 C CA . GLU A 1 84 ? 47.938 -18.382 33.589 1.00 49.69 84 GLU A CA 1
ATOM 642 C C . GLU A 1 84 ? 49.201 -19.065 33.036 1.00 49.69 84 GLU A C 1
ATOM 644 O O . GLU A 1 84 ? 49.708 -20.023 33.606 1.00 49.69 84 GLU A O 1
ATOM 649 N N . GLU A 1 85 ? 49.712 -18.535 31.921 1.00 47.19 85 GLU A N 1
ATOM 650 C CA . GLU A 1 85 ? 51.128 -18.616 31.555 1.00 47.19 85 GLU A CA 1
ATOM 651 C C . GLU A 1 85 ? 51.635 -17.184 31.350 1.00 47.19 85 GLU A C 1
ATOM 653 O O . GLU A 1 85 ? 51.423 -16.540 30.321 1.00 47.19 85 GLU A O 1
ATOM 658 N N . GLU A 1 86 ? 52.261 -16.660 32.399 1.00 47.03 86 GLU A N 1
ATOM 659 C CA . GLU A 1 86 ? 53.181 -15.536 32.325 1.00 47.03 86 GLU A CA 1
ATOM 660 C C . GLU A 1 86 ? 54.544 -16.061 31.840 1.00 47.03 86 GLU A C 1
ATOM 662 O O . GLU A 1 86 ? 55.009 -17.096 32.315 1.00 47.03 86 GLU A O 1
ATOM 667 N N . LYS A 1 87 ? 55.226 -15.241 31.023 1.00 38.78 87 LYS A N 1
ATOM 668 C CA . LYS A 1 87 ? 56.694 -15.171 30.867 1.00 38.78 87 LYS A CA 1
ATOM 669 C C . LYS A 1 87 ? 57.316 -16.140 29.849 1.00 38.78 87 LYS A C 1
ATOM 671 O O . LYS A 1 87 ? 57.557 -17.285 30.171 1.00 38.78 87 LYS A O 1
ATOM 676 N N . GLU A 1 88 ? 57.695 -15.622 28.671 1.00 49.03 88 GLU A N 1
ATOM 677 C CA . GLU A 1 88 ? 59.081 -15.647 28.146 1.00 49.03 88 GLU A CA 1
ATOM 678 C C . GLU A 1 88 ? 59.161 -15.040 26.725 1.00 49.03 88 GLU A C 1
ATOM 680 O O . GLU A 1 88 ? 58.727 -15.649 25.755 1.00 49.03 88 GLU A O 1
ATOM 685 N N . LYS A 1 89 ? 59.723 -13.826 26.612 1.00 43.47 89 LYS A N 1
ATOM 686 C CA . LYS A 1 89 ? 60.640 -13.330 25.551 1.00 43.47 89 LYS A CA 1
ATOM 687 C C . LYS A 1 89 ? 60.518 -11.821 25.358 1.00 43.47 89 LYS A C 1
ATOM 689 O O . LYS A 1 89 ? 59.932 -11.311 24.409 1.00 43.47 89 LYS A O 1
ATOM 694 N N . ALA A 1 90 ? 61.208 -11.105 26.238 1.00 51.56 90 ALA A N 1
ATOM 695 C CA . ALA A 1 90 ? 61.880 -9.887 25.829 1.00 51.56 90 ALA A CA 1
ATOM 696 C C . ALA A 1 90 ? 63.230 -10.262 25.179 1.00 51.56 90 ALA A C 1
ATOM 698 O O . ALA A 1 90 ? 64.016 -10.992 25.774 1.00 51.56 90 ALA A O 1
ATOM 699 N N . LYS A 1 91 ? 63.511 -9.656 24.017 1.00 49.03 91 LYS A N 1
ATOM 700 C CA . LYS A 1 91 ? 64.839 -9.153 23.607 1.00 49.03 91 LYS A CA 1
ATOM 701 C C . LYS A 1 91 ? 65.903 -10.136 23.066 1.00 49.03 91 LYS A C 1
ATOM 703 O O . LYS A 1 91 ? 66.887 -10.420 23.731 1.00 49.03 91 LYS A O 1
ATOM 708 N N . SER A 1 92 ? 65.795 -10.480 21.784 1.00 50.66 92 SER A N 1
ATOM 709 C CA . SER A 1 92 ? 66.881 -10.455 20.772 1.00 50.66 92 SER A CA 1
ATOM 710 C C . SER A 1 92 ? 66.216 -10.820 19.439 1.00 50.66 92 SER A C 1
ATOM 712 O O . SER A 1 92 ? 65.554 -11.844 19.381 1.00 50.66 92 SER A O 1
ATOM 714 N N . GLU A 1 93 ? 66.202 -9.994 18.402 1.00 56.00 93 GLU A N 1
ATOM 715 C CA . GLU A 1 93 ? 67.356 -9.772 17.540 1.00 56.00 93 GLU A CA 1
ATOM 716 C C . GLU A 1 93 ? 67.411 -8.320 17.057 1.00 56.00 93 GLU A C 1
ATOM 718 O O . GLU A 1 93 ? 66.457 -7.758 16.528 1.00 56.00 93 GLU A O 1
ATOM 723 N N . SER A 1 94 ? 68.586 -7.737 17.258 1.00 54.28 94 SER A N 1
ATOM 724 C CA . SER A 1 94 ? 69.112 -6.644 16.465 1.00 54.28 94 SER A CA 1
ATOM 725 C C . SER A 1 94 ? 69.740 -7.266 15.223 1.00 54.28 94 SER A C 1
ATOM 727 O O . SER A 1 94 ? 70.723 -7.995 15.367 1.00 54.28 94 SER A O 1
ATOM 729 N N . LYS A 1 95 ? 69.247 -6.930 14.034 1.00 45.66 95 LYS A N 1
ATOM 730 C CA . LYS A 1 95 ? 70.111 -6.647 12.887 1.00 45.66 95 LYS A CA 1
ATOM 731 C C . LYS A 1 95 ? 69.414 -5.720 11.906 1.00 45.66 95 LYS A C 1
ATOM 733 O O . LYS A 1 95 ? 68.211 -5.939 11.663 1.00 45.66 95 LYS A O 1
#

InterPro domains:
  IPR003369 Sec-independent protein translocase protein TatA/B/E [PF02416] (7-52)
  IPR006312 Sec-independent protein translocase protein TatA/E [MF_00236] (5-92)

Secondary structure (DSSP, 8-state):
--HHHHTTTHHHHHHHHHHHHHHH-TTHHHHHHHHHHHHHHHHHHHHHHHHHHHHHHHTTS-----PPPP-------------------------

Sequence (95 aa):
MNTTLAFLGTPEIIMIVVAVLLIFGPKKIPQLARSLGKAKREFNEAKSAFNDAVDEEESKEEPKKIAPPAEEDIVTDEKPTAKEEEKEKAKSESK

Organism: NCBI:txid313628

Foldseek 3Di:
DCVVVVCPPPVVVVVVVVVVCVVQNPVVVVVVVVVVVVVVVVVVVVVVVVVVVVVVVVVVDDDDDDDDDPDDDDPPDDDDDDDDDDDDDDDDDDD

pLDDT: mean 72.01, std 21.3, range [38.03, 97.5]

Radius of gyration: 32.51 Å; chains: 1; bounding box: 86×25×61 Å